Protein AF-A0A1X0RBM0-F1 (afdb_monomer_lite)

Sequence (137 aa):
ILSTGTIVDDKTLQLVHNFIYEHPVYFMILDPRGIIWNDYFTAAEINEIKTYNLKQLLNISETLQRYMDSYDKNWETVFSLYEYADNQRHSPVTDFDKKWVRKSMMNVSELFLHNQRSNLNDHSEGDLLHGIWRFIY

Radius of gyration: 19.53 Å; chains: 1; bounding box: 49×30×50 Å

Secondary structure (DSSP, 8-state):
--TTS--HHHHHHHHHHH-SS--GGGGT---TTSGGGGGTS-HHHHHHHHHTT---PPPPPHHHHHHHHTT-S--S-HHHHHHHHHT----TTTSHHHHHHHHHHHHHHHHHHT-TT--TTS--HHHHHHHHGGG--

Structure (mmCIF, N/CA/C/O backbone):
data_AF-A0A1X0RBM0-F1
#
_entry.id   AF-A0A1X0RBM0-F1
#
loop_
_atom_site.group_PDB
_atom_site.id
_atom_site.type_symbol
_atom_site.label_atom_id
_atom_site.label_alt_id
_atom_site.label_comp_id
_atom_site.label_asym_id
_atom_site.label_entity_id
_atom_site.label_seq_id
_atom_site.pdbx_PDB_ins_code
_atom_site.Cartn_x
_atom_site.Cartn_y
_atom_site.Cartn_z
_atom_site.occupancy
_atom_site.B_iso_or_equiv
_atom_site.auth_seq_id
_atom_site.auth_comp_id
_atom_site.auth_asym_id
_atom_site.auth_atom_id
_atom_site.pdbx_PDB_model_n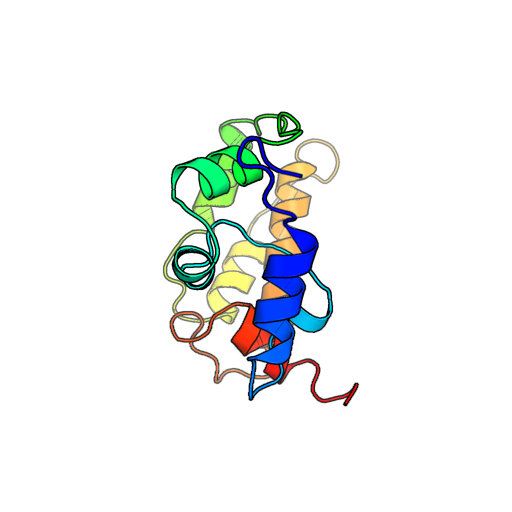um
ATOM 1 N N . ILE A 1 1 ? -7.013 -4.077 24.523 1.00 86.81 1 ILE A N 1
ATOM 2 C CA . ILE A 1 1 ? -7.908 -3.208 25.321 1.00 86.81 1 ILE A CA 1
ATOM 3 C C . ILE A 1 1 ? -7.311 -1.817 25.270 1.00 86.81 1 ILE A C 1
ATOM 5 O O . ILE A 1 1 ? -6.113 -1.704 25.501 1.00 86.81 1 ILE A O 1
ATOM 9 N N . LEU A 1 2 ? -8.103 -0.827 24.880 1.00 93.12 2 LEU A N 1
ATOM 10 C CA . LEU A 1 2 ? -7.692 0.573 24.804 1.00 93.12 2 LEU A CA 1
ATOM 11 C C . LEU A 1 2 ? -7.719 1.220 26.188 1.00 93.12 2 LEU A C 1
ATOM 13 O O . LEU A 1 2 ? -8.319 0.688 27.123 1.00 93.12 2 LEU A O 1
ATOM 17 N N . SER A 1 3 ? -7.124 2.399 26.305 1.00 92.19 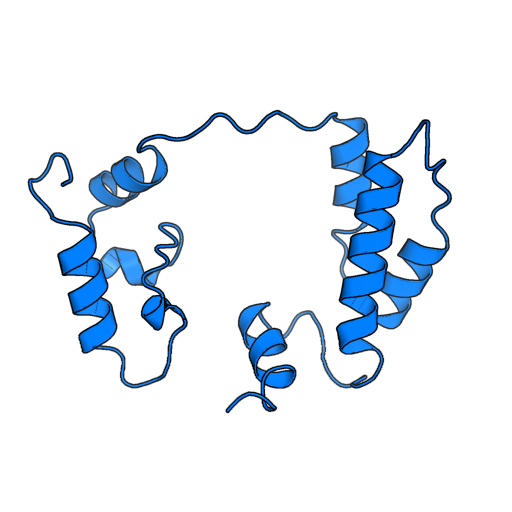3 SER A N 1
ATOM 18 C CA . SER A 1 3 ? -7.049 3.162 27.556 1.00 92.19 3 SER A CA 1
ATOM 19 C C . SER A 1 3 ? -8.429 3.563 28.098 1.00 92.19 3 SER A C 1
ATOM 21 O O . SER A 1 3 ? -8.592 3.789 29.294 1.00 92.19 3 SER A O 1
ATOM 23 N N . THR A 1 4 ? -9.444 3.597 27.233 1.00 92.00 4 THR A N 1
ATOM 24 C CA . THR A 1 4 ? -10.862 3.811 27.566 1.00 92.00 4 THR A CA 1
ATOM 25 C C . THR A 1 4 ? -11.558 2.575 28.150 1.00 92.00 4 THR A C 1
ATOM 27 O O . THR A 1 4 ? -12.698 2.668 28.596 1.00 92.00 4 THR A O 1
ATOM 30 N N . GLY A 1 5 ? -10.904 1.409 28.133 1.00 92.19 5 GLY A N 1
ATOM 31 C CA . GLY A 1 5 ? -11.505 0.110 28.446 1.00 92.19 5 GLY A CA 1
ATOM 32 C C . GLY A 1 5 ? -12.157 -0.579 27.241 1.00 92.19 5 GLY A C 1
ATOM 33 O O . GLY A 1 5 ? -12.591 -1.723 27.362 1.00 92.19 5 GLY A O 1
ATOM 34 N N . THR A 1 6 ? -12.195 0.067 26.069 1.00 93.25 6 THR A N 1
ATOM 35 C CA . THR A 1 6 ? -12.762 -0.513 24.844 1.00 93.25 6 THR A CA 1
ATOM 36 C C . THR A 1 6 ? -11.952 -1.725 24.369 1.00 93.25 6 THR A C 1
ATOM 38 O O . THR A 1 6 ? -10.719 -1.692 24.278 1.00 93.25 6 THR A O 1
ATOM 41 N N . ILE A 1 7 ? -12.647 -2.808 24.022 1.00 92.81 7 ILE A N 1
ATOM 42 C CA . ILE A 1 7 ? -12.062 -4.007 23.414 1.00 92.81 7 ILE A CA 1
ATOM 43 C C . ILE A 1 7 ? -12.186 -3.873 21.890 1.00 92.81 7 ILE A C 1
ATOM 45 O O . ILE A 1 7 ? -13.286 -3.832 21.347 1.00 92.81 7 ILE A O 1
ATOM 49 N N . VAL A 1 8 ? -11.044 -3.759 21.204 1.00 89.38 8 VAL A N 1
ATOM 50 C CA . VAL A 1 8 ? -10.973 -3.539 19.744 1.00 89.38 8 VAL A CA 1
ATOM 51 C C . VAL A 1 8 ? -11.622 -4.690 18.971 1.00 89.38 8 VAL A C 1
ATOM 53 O O . VAL A 1 8 ? -12.359 -4.447 18.015 1.00 89.38 8 VAL A O 1
ATOM 56 N N . ASP A 1 9 ? -11.404 -5.925 19.418 1.00 88.06 9 ASP A N 1
ATOM 57 C CA . ASP A 1 9 ? -11.962 -7.125 18.791 1.00 88.06 9 ASP A CA 1
ATOM 58 C C . ASP A 1 9 ? -13.493 -7.140 18.863 1.00 88.06 9 ASP A C 1
ATOM 60 O O . ASP A 1 9 ? -14.138 -7.411 17.855 1.00 88.06 9 ASP A O 1
ATOM 64 N N . ASP A 1 10 ? -14.090 -6.744 19.992 1.00 89.81 10 ASP A N 1
ATOM 65 C CA . ASP A 1 10 ? -15.551 -6.672 20.141 1.00 89.81 10 ASP A CA 1
ATOM 66 C C . ASP A 1 10 ? -16.166 -5.650 19.178 1.00 89.81 10 ASP A C 1
ATOM 68 O O . ASP A 1 10 ? -17.207 -5.899 18.571 1.00 89.81 10 ASP A O 1
ATOM 72 N N . LYS A 1 11 ? -15.505 -4.500 18.993 1.00 88.25 11 LYS A N 1
ATOM 73 C CA . LYS A 1 11 ? -15.930 -3.471 18.029 1.00 88.25 11 LYS A CA 1
ATOM 74 C C . LYS A 1 11 ? -15.777 -3.936 16.583 1.00 88.25 11 LYS A C 1
ATOM 76 O O . LYS A 1 11 ? -16.647 -3.665 15.758 1.00 88.25 11 LYS A O 1
ATOM 81 N N . THR A 1 12 ? -14.713 -4.675 16.292 1.00 85.12 12 THR A N 1
ATOM 82 C CA . THR A 1 12 ? -14.477 -5.282 14.976 1.00 85.12 12 THR A CA 1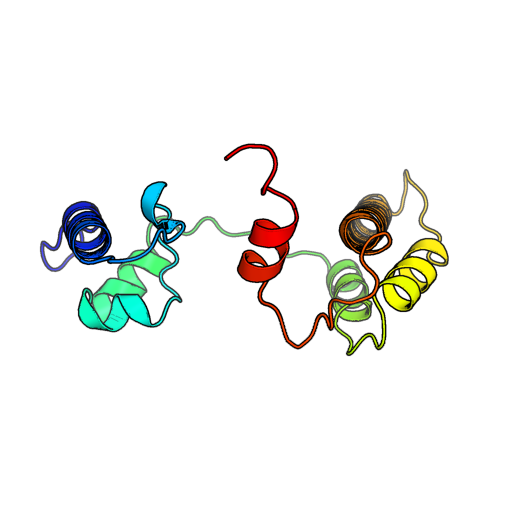
ATOM 83 C C . THR A 1 12 ? -15.530 -6.354 14.679 1.00 85.12 12 THR A C 1
ATOM 85 O O . THR A 1 12 ? -16.101 -6.375 13.593 1.00 85.12 12 THR A O 1
ATOM 88 N N . LEU A 1 13 ? -15.863 -7.191 15.664 1.00 84.44 13 LEU A N 1
ATOM 89 C CA . LEU A 1 13 ? -16.907 -8.209 15.571 1.00 84.44 13 LEU A CA 1
ATOM 90 C C . LEU A 1 13 ? -18.299 -7.585 15.401 1.00 84.44 13 LEU A C 1
ATOM 92 O O . LEU A 1 13 ? -19.084 -8.049 14.575 1.00 84.44 13 LEU A O 1
ATOM 96 N N . GLN A 1 14 ? -18.596 -6.508 16.135 1.00 86.19 14 GLN A N 1
ATOM 97 C CA . GLN A 1 14 ? -19.837 -5.750 15.980 1.00 86.19 14 GLN A CA 1
ATOM 98 C C . GLN A 1 14 ? -19.990 -5.230 14.546 1.00 86.19 14 GLN A C 1
ATOM 100 O O . GLN A 1 14 ? -21.069 -5.337 13.967 1.00 86.19 14 GLN A O 1
ATOM 105 N N . LEU A 1 15 ? -18.908 -4.709 13.960 1.00 82.38 15 LEU A N 1
ATOM 106 C CA . LEU A 1 15 ? -18.909 -4.270 12.573 1.00 82.38 15 LEU A CA 1
ATOM 107 C C . LEU A 1 15 ? -19.194 -5.437 11.612 1.00 82.38 15 LEU A C 1
ATOM 109 O O . LEU A 1 15 ? -20.072 -5.312 10.762 1.00 82.38 15 LEU A O 1
ATOM 113 N N . VAL A 1 16 ? -18.506 -6.574 11.769 1.00 78.25 16 VAL A N 1
ATOM 114 C CA . VAL A 1 16 ? -18.711 -7.777 10.935 1.00 78.25 16 VAL A CA 1
ATOM 115 C C . VAL A 1 16 ? -20.158 -8.268 10.998 1.00 78.25 16 VAL A C 1
ATOM 117 O O . VAL A 1 16 ? -20.738 -8.581 9.963 1.00 78.25 16 VAL A O 1
ATOM 120 N N . HIS A 1 17 ? -20.774 -8.286 12.182 1.00 79.31 17 HIS A N 1
ATOM 121 C CA . HIS A 1 17 ? -22.175 -8.694 12.333 1.00 79.31 17 HIS A CA 1
ATOM 122 C C . HIS A 1 17 ? -23.174 -7.763 11.638 1.00 79.31 17 HIS A C 1
ATOM 124 O O . HIS A 1 17 ? -24.265 -8.206 11.285 1.00 79.31 17 HIS A O 1
ATOM 130 N N . ASN A 1 18 ? -22.816 -6.493 11.445 1.00 77.38 18 ASN A N 1
ATOM 131 C CA . ASN A 1 18 ? -23.678 -5.497 10.814 1.00 77.38 18 ASN A CA 1
ATOM 132 C C . ASN A 1 18 ? -23.488 -5.411 9.289 1.00 77.38 18 ASN A C 1
ATOM 134 O O . ASN A 1 18 ? -24.247 -4.708 8.619 1.00 77.38 18 ASN A O 1
ATOM 138 N N . PHE A 1 19 ? -22.488 -6.096 8.726 1.00 70.94 19 PHE A N 1
ATOM 139 C CA . PHE A 1 19 ? -22.255 -6.103 7.286 1.00 70.94 19 PHE A CA 1
ATOM 140 C C . PHE A 1 19 ? -23.286 -6.974 6.558 1.00 70.94 19 PHE A C 1
ATOM 142 O O . PHE A 1 19 ? -23.461 -8.152 6.851 1.00 70.94 19 PHE A O 1
ATOM 149 N N . ILE A 1 20 ? -23.956 -6.378 5.568 1.00 63.97 20 ILE A N 1
ATOM 150 C CA . ILE A 1 20 ? -24.941 -7.052 4.700 1.00 63.97 20 ILE A CA 1
ATOM 151 C C . ILE A 1 20 ? -24.258 -7.656 3.451 1.00 63.97 20 ILE A C 1
ATOM 153 O O . ILE A 1 20 ? -24.832 -8.501 2.770 1.00 63.97 20 ILE A O 1
ATOM 157 N N . TYR A 1 21 ? -23.013 -7.255 3.173 1.00 59.84 21 TYR A N 1
ATOM 158 C CA . TYR A 1 21 ? -22.192 -7.713 2.050 1.00 59.84 21 TYR A CA 1
ATOM 159 C C . TYR A 1 21 ? -20.859 -8.269 2.560 1.00 59.84 21 TYR A C 1
ATOM 161 O O . TYR A 1 21 ? -20.363 -7.818 3.595 1.00 59.84 21 TYR A O 1
ATOM 169 N N . GLU A 1 22 ? -20.256 -9.208 1.827 1.00 54.03 22 GLU A N 1
ATOM 170 C CA . GLU A 1 22 ? -18.903 -9.695 2.115 1.00 54.03 22 GLU A CA 1
ATOM 171 C C . GLU A 1 22 ? -17.895 -8.540 2.024 1.00 54.03 22 GLU A C 1
ATOM 173 O O . GLU A 1 22 ? -17.544 -8.080 0.943 1.00 54.03 22 GLU A O 1
ATOM 178 N N . HIS A 1 23 ? -17.437 -8.045 3.173 1.00 51.47 23 HIS A N 1
ATOM 179 C CA . HIS A 1 23 ? -16.324 -7.105 3.266 1.00 51.47 23 HIS A CA 1
ATOM 180 C C . HIS A 1 23 ? -15.079 -7.881 3.717 1.00 51.47 23 HIS A C 1
ATOM 182 O O . HIS A 1 23 ? -15.205 -8.760 4.576 1.00 51.47 23 HIS A O 1
ATOM 188 N N . PRO A 1 24 ? -13.855 -7.543 3.266 1.00 50.59 24 PRO A N 1
ATOM 189 C CA . PRO A 1 24 ? -12.614 -8.179 3.734 1.00 50.59 24 PRO A CA 1
ATOM 190 C C . PRO A 1 24 ? -12.366 -8.120 5.263 1.00 50.59 24 PRO A C 1
ATOM 192 O O . PRO A 1 24 ? -11.376 -8.672 5.742 1.00 50.59 24 PRO A O 1
ATOM 195 N N . VAL A 1 25 ? -13.284 -7.538 6.056 1.00 49.44 25 VAL A N 1
ATOM 196 C CA . VAL A 1 25 ? -13.309 -7.670 7.527 1.00 49.44 25 VAL A CA 1
ATOM 197 C C . VAL A 1 25 ? -13.608 -9.110 7.975 1.00 49.44 25 VAL A C 1
ATOM 199 O O . VAL A 1 25 ? -13.397 -9.425 9.141 1.00 49.44 25 VAL A O 1
ATOM 202 N N . TYR A 1 26 ? -14.009 -10.025 7.083 1.00 49.41 26 TYR A N 1
ATOM 203 C CA . TYR A 1 26 ? -14.097 -11.455 7.422 1.00 49.41 26 TYR A CA 1
ATOM 204 C C . TYR A 1 26 ? -12.769 -12.039 7.940 1.00 49.41 26 TYR A C 1
ATOM 206 O O . TYR A 1 26 ? -12.786 -12.991 8.716 1.00 49.41 26 TYR A O 1
ATOM 214 N N . PHE A 1 27 ? -11.625 -11.434 7.596 1.00 52.97 27 PHE A N 1
ATOM 215 C CA . PHE A 1 27 ? -10.311 -11.808 8.133 1.00 52.97 27 PHE A CA 1
ATOM 216 C C . PHE A 1 27 ? -9.906 -11.042 9.407 1.00 52.97 27 PHE A C 1
ATOM 218 O O . PHE A 1 27 ? -8.772 -11.181 9.857 1.00 52.97 27 PHE A O 1
ATOM 225 N N . MET A 1 28 ? -10.797 -10.221 9.983 1.00 63.75 28 MET A N 1
ATOM 226 C CA . MET A 1 28 ? -10.526 -9.344 11.138 1.00 63.75 28 MET A CA 1
ATOM 227 C C . MET A 1 28 ? -9.301 -8.428 10.952 1.00 63.75 28 MET A C 1
ATOM 229 O O . MET A 1 28 ? -8.638 -8.043 11.914 1.00 63.75 28 MET A O 1
ATOM 233 N N . ILE A 1 29 ? -8.984 -8.058 9.707 1.00 67.81 29 ILE A N 1
ATOM 234 C CA . ILE A 1 29 ? -7.909 -7.107 9.420 1.00 67.81 29 ILE A CA 1
ATOM 235 C C . ILE A 1 29 ? -8.449 -5.690 9.649 1.00 67.81 29 ILE A C 1
ATOM 237 O O . ILE A 1 29 ? -9.307 -5.205 8.911 1.00 67.81 29 ILE A O 1
ATOM 241 N N . LEU A 1 30 ? -7.942 -5.034 10.691 1.00 75.81 30 LEU A N 1
ATOM 242 C CA . LEU A 1 30 ? -8.290 -3.668 11.075 1.00 75.81 30 LEU A CA 1
ATOM 243 C C . LEU A 1 30 ? -7.390 -2.659 10.339 1.00 75.81 30 LEU A C 1
ATOM 245 O O . LEU A 1 30 ? -6.215 -2.533 10.678 1.00 75.81 30 LEU A O 1
ATOM 249 N N . ASP A 1 31 ? -7.928 -1.897 9.379 1.00 81.38 31 ASP A N 1
ATOM 250 C CA . ASP A 1 31 ? -7.264 -0.675 8.886 1.00 81.38 31 ASP A CA 1
ATOM 251 C C . ASP A 1 31 ? -7.817 0.558 9.619 1.00 81.38 31 ASP A C 1
ATOM 253 O O . ASP A 1 31 ? -8.877 1.055 9.233 1.00 81.38 31 ASP A O 1
ATOM 257 N N . PRO A 1 32 ? -7.113 1.120 10.620 1.00 82.25 32 PRO A N 1
ATOM 258 C CA . PRO A 1 32 ? -7.599 2.247 11.420 1.00 82.25 32 PRO A CA 1
ATOM 259 C C . PRO A 1 32 ? -7.691 3.577 10.648 1.00 82.25 32 PRO A C 1
ATOM 261 O O . PRO A 1 32 ? -8.004 4.618 11.231 1.00 82.25 32 PRO A O 1
ATOM 264 N N . ARG A 1 33 ? -7.366 3.598 9.350 1.00 78.44 33 ARG A N 1
ATOM 265 C CA . ARG A 1 33 ? -7.575 4.752 8.461 1.00 78.44 33 ARG A CA 1
ATOM 266 C C . ARG A 1 33 ? -8.924 4.697 7.744 1.00 78.44 33 ARG A C 1
ATOM 268 O O . ARG A 1 33 ? -9.339 5.712 7.191 1.00 78.44 33 ARG A O 1
ATOM 275 N N . GLY A 1 34 ? -9.603 3.549 7.759 1.00 79.56 34 GLY A N 1
ATOM 276 C CA . GLY A 1 34 ? -10.931 3.402 7.175 1.00 79.56 34 GLY A CA 1
ATOM 277 C C . GLY A 1 34 ? -11.953 4.305 7.869 1.00 79.56 34 GLY A C 1
ATOM 278 O O . GLY A 1 34 ? -12.058 4.303 9.093 1.00 79.56 34 GLY A O 1
ATOM 279 N N . ILE A 1 35 ? -12.734 5.053 7.084 1.00 82.50 35 ILE A N 1
ATOM 280 C CA . ILE A 1 35 ? -13.743 6.004 7.593 1.00 82.50 35 ILE A CA 1
ATOM 281 C C . ILE A 1 35 ? -14.798 5.296 8.457 1.00 82.50 35 ILE A C 1
ATOM 283 O O . ILE A 1 35 ? -15.304 5.883 9.409 1.00 82.50 35 ILE A O 1
ATOM 287 N N . ILE A 1 36 ? -15.069 4.019 8.169 1.00 82.75 36 ILE A N 1
ATOM 288 C CA . ILE A 1 36 ? -16.034 3.179 8.886 1.00 82.75 36 ILE A CA 1
ATOM 289 C C . ILE A 1 36 ? -15.753 3.062 10.390 1.00 82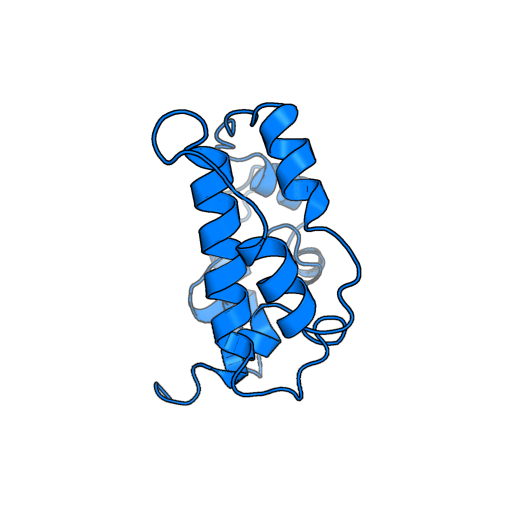.75 36 ILE A C 1
ATOM 291 O O . ILE A 1 36 ? -16.668 2.861 11.180 1.00 82.75 36 ILE A O 1
ATOM 295 N N . TRP A 1 37 ? -14.498 3.230 10.815 1.00 86.69 37 TRP A N 1
ATOM 296 C CA . TRP A 1 37 ? -14.114 3.120 12.222 1.00 86.69 37 TRP A CA 1
ATOM 297 C C . TRP A 1 37 ? -14.525 4.320 13.070 1.00 86.69 37 TRP A C 1
ATOM 299 O O . TRP A 1 37 ? -14.593 4.187 14.290 1.00 86.69 37 TRP A O 1
ATOM 309 N N . ASN A 1 38 ? -14.857 5.453 12.446 1.00 89.56 38 ASN A N 1
ATOM 310 C CA . ASN A 1 38 ? -15.326 6.646 13.154 1.00 89.56 38 ASN A CA 1
ATOM 311 C C . ASN A 1 38 ? -16.675 6.423 13.862 1.00 89.56 38 ASN A C 1
ATOM 313 O O . ASN A 1 38 ? -16.985 7.142 14.808 1.00 89.56 38 ASN A O 1
ATOM 317 N N . ASP A 1 39 ? -17.446 5.413 13.443 1.00 89.94 39 ASP A N 1
ATOM 318 C CA . ASP A 1 39 ? -18.718 5.040 14.074 1.00 89.94 39 ASP A CA 1
ATOM 319 C C . ASP A 1 39 ? -18.530 4.110 15.291 1.00 89.94 39 ASP A C 1
ATOM 321 O O . ASP A 1 39 ? -19.436 3.955 16.111 1.00 89.94 39 ASP A O 1
ATOM 325 N N . TYR A 1 40 ? -17.354 3.483 15.429 1.00 89.62 40 TYR A N 1
ATOM 326 C CA . TYR A 1 40 ? -17.075 2.460 16.449 1.00 89.62 40 TYR A CA 1
ATOM 327 C C . TYR A 1 40 ? -16.044 2.905 17.490 1.00 89.62 40 TYR A C 1
ATOM 329 O O . TYR A 1 40 ? -16.065 2.397 18.615 1.00 89.62 40 TYR A O 1
ATOM 337 N N . PHE A 1 41 ? -15.171 3.845 17.122 1.00 93.06 41 PHE A N 1
ATOM 338 C CA . PHE A 1 41 ? -14.075 4.346 17.939 1.00 93.06 41 PHE A CA 1
ATOM 339 C C . PHE A 1 41 ? -14.023 5.873 17.914 1.00 93.06 41 PHE A C 1
ATOM 341 O O . PHE A 1 41 ? -14.261 6.521 16.897 1.00 93.06 41 PHE A O 1
ATOM 348 N N . THR A 1 42 ? -13.636 6.461 19.040 1.00 94.50 42 THR A N 1
ATOM 349 C CA . THR A 1 42 ? -13.323 7.890 19.130 1.00 94.50 42 THR A CA 1
ATOM 350 C C . THR A 1 42 ? -12.006 8.219 18.419 1.00 94.50 42 THR A C 1
ATOM 352 O O . THR A 1 42 ? -11.141 7.364 18.236 1.00 94.50 42 THR A O 1
ATOM 355 N N . ALA A 1 43 ? -11.783 9.494 18.082 1.00 93.19 43 ALA A N 1
ATOM 356 C CA . ALA A 1 43 ? -10.523 9.932 17.471 1.00 93.19 43 ALA A CA 1
ATOM 357 C C . ALA A 1 43 ? -9.284 9.606 18.334 1.00 93.19 43 ALA A C 1
ATOM 359 O O . ALA A 1 43 ? -8.221 9.288 17.798 1.00 93.19 43 ALA A O 1
ATOM 360 N N . ALA A 1 44 ? -9.426 9.654 19.664 1.00 94.19 44 ALA A N 1
ATOM 361 C CA . ALA A 1 44 ? -8.364 9.291 20.600 1.00 94.19 44 ALA A CA 1
ATOM 362 C C . ALA A 1 44 ? -8.059 7.785 20.556 1.00 94.19 44 ALA A C 1
ATOM 364 O O . ALA A 1 44 ? -6.897 7.403 20.456 1.00 94.19 44 ALA A O 1
ATOM 365 N N . GLU A 1 45 ? -9.096 6.946 20.549 1.00 94.31 45 GLU A N 1
ATOM 366 C CA . GLU A 1 45 ? -8.975 5.489 20.419 1.00 94.31 45 GLU A CA 1
ATOM 367 C C . GLU A 1 45 ? -8.376 5.086 19.068 1.00 94.31 45 GLU A C 1
ATOM 369 O O . GLU A 1 45 ? -7.482 4.248 19.017 1.00 94.31 45 GLU A O 1
ATOM 374 N N . ILE A 1 46 ? -8.791 5.730 17.973 1.00 92.50 46 ILE A N 1
ATOM 375 C CA . ILE A 1 46 ? -8.200 5.518 16.644 1.00 92.50 46 ILE A CA 1
ATOM 376 C C . ILE A 1 46 ? -6.706 5.863 16.658 1.00 92.50 46 ILE A C 1
ATOM 378 O O . ILE A 1 46 ? -5.898 5.143 16.071 1.00 92.50 46 ILE A O 1
ATOM 382 N N . ASN A 1 47 ? -6.314 6.953 17.320 1.00 92.00 47 ASN A N 1
ATOM 383 C CA . ASN A 1 47 ? -4.906 7.321 17.440 1.00 92.00 47 ASN A CA 1
ATOM 384 C C . ASN A 1 47 ? -4.116 6.331 18.315 1.00 92.00 47 ASN A C 1
ATOM 386 O O . ASN A 1 47 ? -2.992 5.969 17.969 1.00 92.00 47 ASN A O 1
ATOM 390 N N . GLU A 1 48 ? -4.703 5.853 19.413 1.00 94.25 48 GLU A N 1
ATOM 391 C CA . GLU A 1 48 ? -4.119 4.797 20.247 1.00 94.25 48 GLU A CA 1
ATOM 392 C C . GLU A 1 48 ? -3.895 3.519 19.430 1.00 94.25 48 GLU A C 1
ATOM 394 O O . GLU A 1 48 ? -2.783 3.005 19.401 1.00 94.25 48 GLU A O 1
ATOM 399 N N . ILE A 1 49 ? -4.896 3.072 18.666 1.00 91.06 49 ILE A N 1
ATOM 400 C CA . ILE A 1 49 ? -4.785 1.915 17.767 1.00 91.06 49 ILE A CA 1
ATOM 401 C C . ILE A 1 49 ? -3.662 2.118 16.739 1.00 91.06 49 ILE A C 1
ATOM 403 O O . ILE A 1 49 ? -2.841 1.225 16.545 1.00 91.06 49 ILE A O 1
ATOM 407 N N . LYS A 1 50 ? -3.592 3.290 16.092 1.00 87.75 50 LYS A N 1
ATOM 408 C CA . LYS A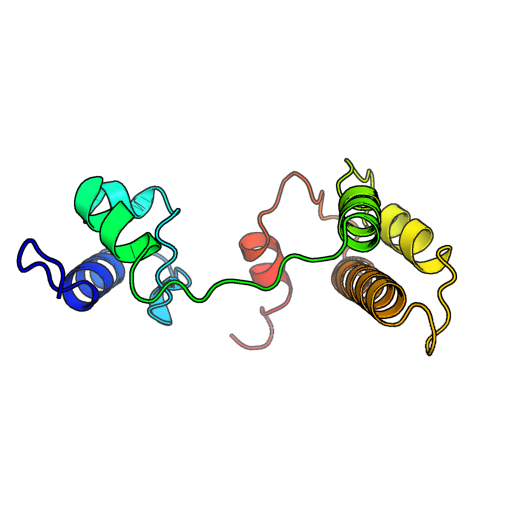 1 50 ? -2.565 3.602 1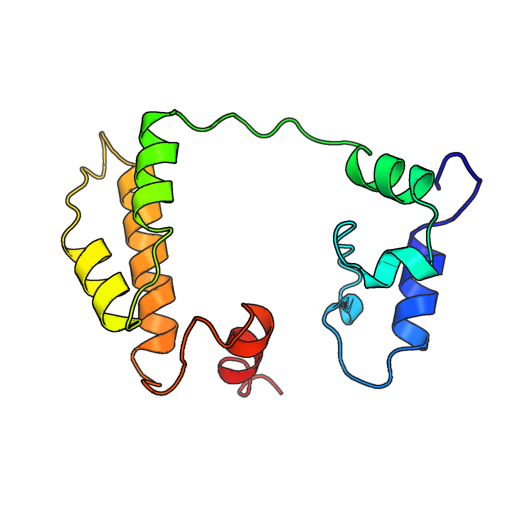5.077 1.00 87.75 50 LYS A CA 1
ATOM 409 C C . LYS A 1 50 ? -1.145 3.580 15.632 1.00 87.75 50 LYS A C 1
ATOM 411 O O . LYS A 1 50 ? -0.207 3.282 14.899 1.00 87.75 50 LYS A O 1
ATOM 416 N N . THR A 1 51 ? -0.982 3.956 16.895 1.00 88.69 51 THR A N 1
ATOM 417 C CA . THR A 1 51 ? 0.330 4.088 17.538 1.00 88.69 51 THR A CA 1
ATOM 418 C C . THR A 1 51 ? 0.706 2.864 18.374 1.00 88.69 51 THR A C 1
ATOM 420 O O . THR A 1 51 ? 1.871 2.715 18.751 1.00 88.69 51 THR A O 1
ATOM 423 N N . TYR A 1 52 ? -0.242 1.958 18.630 1.00 88.56 52 TYR A N 1
ATOM 424 C CA . TYR A 1 52 ? -0.030 0.769 19.444 1.00 88.56 52 TYR A CA 1
ATOM 425 C C . TYR A 1 52 ? 1.005 -0.166 18.812 1.00 88.56 52 TYR A C 1
ATOM 427 O O . TYR A 1 52 ? 0.821 -0.663 17.703 1.00 88.56 52 TYR A O 1
ATOM 435 N N . ASN A 1 53 ? 2.100 -0.425 19.536 1.00 84.50 53 ASN A N 1
ATOM 436 C CA . ASN A 1 53 ? 3.223 -1.247 19.071 1.00 84.50 53 ASN A CA 1
ATOM 437 C C . ASN A 1 53 ? 3.724 -0.865 17.670 1.00 84.50 53 ASN A C 1
ATOM 439 O O . ASN A 1 53 ? 4.164 -1.734 16.909 1.00 84.50 53 ASN A O 1
ATOM 443 N N . LEU A 1 54 ? 3.670 0.428 17.328 1.00 81.38 54 LEU A N 1
ATOM 444 C CA . LEU A 1 54 ? 4.130 0.908 16.036 1.00 81.38 54 LEU A CA 1
ATOM 445 C C . LEU A 1 54 ? 5.618 0.583 15.887 1.00 81.38 54 LEU A C 1
ATOM 447 O O . LEU A 1 54 ? 6.487 1.206 16.500 1.00 81.38 54 LEU A O 1
ATOM 451 N N . LYS A 1 55 ? 5.916 -0.430 15.073 1.00 81.06 55 LYS A N 1
ATOM 452 C CA . LYS A 1 55 ? 7.292 -0.750 14.719 1.00 81.06 55 LYS A CA 1
ATOM 453 C C . LYS A 1 55 ? 7.791 0.352 13.807 1.00 81.06 55 LYS A C 1
ATOM 455 O O . LYS A 1 55 ? 7.146 0.676 12.811 1.00 81.06 55 LYS A O 1
ATOM 460 N N . GLN A 1 56 ? 8.947 0.908 14.145 1.00 76.69 56 GLN A N 1
ATOM 461 C CA . GLN A 1 56 ? 9.605 1.862 13.273 1.00 76.69 56 GLN A CA 1
ATOM 462 C C . GLN A 1 56 ? 9.926 1.157 11.955 1.00 76.69 56 GLN A C 1
ATOM 464 O O . GLN A 1 56 ? 10.730 0.224 11.914 1.00 76.69 56 GLN A O 1
ATOM 469 N N . LEU A 1 57 ? 9.258 1.581 10.886 1.00 74.19 57 LEU A N 1
ATOM 470 C CA . LEU A 1 57 ? 9.638 1.175 9.545 1.00 74.19 57 LEU A CA 1
ATOM 471 C C . LEU A 1 57 ? 11.001 1.794 9.249 1.00 74.19 57 LEU A C 1
ATOM 473 O O . LEU A 1 57 ? 11.257 2.954 9.578 1.00 74.19 57 LEU A O 1
ATOM 477 N N . LEU A 1 58 ? 11.894 1.003 8.662 1.00 77.62 58 LEU A N 1
ATOM 478 C CA . LEU A 1 58 ? 13.162 1.530 8.185 1.00 77.62 58 LEU A CA 1
ATOM 479 C C . LEU A 1 58 ? 12.864 2.553 7.092 1.00 77.62 58 LEU A C 1
ATOM 481 O O . LEU A 1 58 ? 12.138 2.256 6.142 1.00 77.62 58 LEU A O 1
ATOM 485 N N . ASN A 1 59 ? 13.430 3.750 7.233 1.00 79.19 59 ASN A N 1
ATOM 486 C CA . ASN A 1 59 ? 13.349 4.747 6.180 1.00 79.19 59 ASN A CA 1
ATOM 487 C C . ASN A 1 59 ? 14.030 4.184 4.935 1.00 79.19 59 ASN A C 1
ATOM 489 O O . ASN A 1 59 ? 15.188 3.759 4.988 1.00 79.19 59 ASN A O 1
ATOM 493 N N . ILE A 1 60 ? 13.316 4.194 3.815 1.00 85.00 60 ILE A N 1
ATOM 494 C CA . ILE A 1 60 ? 13.936 3.885 2.535 1.00 85.00 60 ILE A CA 1
ATOM 495 C C . ILE A 1 60 ? 14.866 5.031 2.134 1.00 85.00 60 ILE A C 1
ATOM 497 O O . ILE A 1 60 ? 14.667 6.184 2.521 1.00 85.00 60 ILE A O 1
ATOM 501 N N . SER A 1 61 ? 15.915 4.717 1.373 1.00 89.75 61 SER A N 1
ATOM 502 C CA . SER A 1 61 ? 16.813 5.762 0.878 1.00 89.75 61 SER A CA 1
ATOM 503 C C . SER A 1 61 ? 16.044 6.751 -0.002 1.00 89.75 61 SER A C 1
ATOM 505 O O . SER A 1 61 ? 15.172 6.350 -0.770 1.00 89.75 61 SER A O 1
ATOM 507 N N . GLU A 1 62 ? 16.407 8.033 0.040 1.00 91.00 62 GLU A N 1
ATOM 508 C CA . GLU A 1 62 ? 15.794 9.071 -0.805 1.00 91.00 62 GLU A CA 1
ATOM 509 C C . GLU A 1 62 ? 15.871 8.711 -2.301 1.00 91.00 62 GLU A C 1
ATOM 511 O O . GLU A 1 62 ? 14.976 8.990 -3.094 1.00 91.00 62 GLU A O 1
ATOM 516 N N . THR A 1 63 ? 16.941 8.024 -2.703 1.00 91.62 63 THR A N 1
ATOM 517 C CA . THR A 1 63 ? 17.103 7.515 -4.068 1.00 91.62 63 THR A CA 1
ATOM 518 C C . THR A 1 63 ? 16.084 6.436 -4.416 1.00 91.62 63 THR A C 1
ATOM 520 O O . THR A 1 63 ? 15.596 6.426 -5.544 1.00 91.62 63 THR A O 1
ATOM 523 N N . LEU A 1 64 ? 15.758 5.542 -3.481 1.00 89.38 64 LEU A N 1
ATOM 524 C CA . LEU A 1 64 ? 14.716 4.539 -3.687 1.00 89.38 64 LEU A CA 1
ATOM 525 C C . LEU A 1 64 ? 13.323 5.175 -3.657 1.00 89.38 64 LEU A C 1
ATOM 527 O O . LEU A 1 64 ? 12.519 4.850 -4.523 1.00 89.38 64 LEU A O 1
ATOM 531 N N . GLN A 1 65 ? 13.073 6.118 -2.741 1.00 88.81 65 GLN A N 1
ATOM 532 C CA . GLN A 1 65 ? 11.811 6.861 -2.674 1.00 88.81 65 GLN A CA 1
ATOM 533 C C . GLN A 1 65 ? 11.528 7.580 -3.994 1.00 88.81 65 GLN A C 1
ATOM 535 O O . GLN A 1 65 ? 10.534 7.279 -4.636 1.00 88.81 65 GLN A O 1
ATOM 540 N N . ARG A 1 66 ? 12.461 8.404 -4.493 1.00 91.00 66 ARG A N 1
ATOM 541 C CA . ARG A 1 66 ? 12.303 9.090 -5.792 1.00 91.00 66 ARG A CA 1
ATOM 542 C C . ARG A 1 66 ? 12.074 8.127 -6.954 1.00 91.00 66 ARG A C 1
ATOM 544 O O . ARG A 1 66 ? 11.397 8.467 -7.918 1.00 91.00 66 ARG A O 1
ATOM 551 N N . TYR A 1 67 ? 12.680 6.941 -6.896 1.00 91.12 67 TYR A N 1
ATOM 552 C CA . TYR A 1 67 ? 12.460 5.920 -7.912 1.00 91.12 67 TYR A CA 1
ATOM 553 C C . TYR A 1 67 ? 11.055 5.314 -7.810 1.00 91.12 67 TYR A C 1
ATOM 555 O O . TYR A 1 67 ? 10.402 5.146 -8.833 1.00 91.12 67 TYR A O 1
ATOM 563 N N . MET A 1 68 ? 10.555 5.039 -6.605 1.00 87.75 68 MET A N 1
ATOM 564 C CA . MET A 1 68 ? 9.166 4.620 -6.401 1.00 87.75 68 MET A CA 1
ATOM 565 C C . MET A 1 68 ? 8.176 5.706 -6.835 1.00 87.75 68 MET A C 1
ATOM 567 O O . MET A 1 68 ? 7.261 5.407 -7.594 1.00 87.75 68 MET A O 1
ATOM 571 N N . ASP A 1 69 ? 8.420 6.964 -6.467 1.00 87.06 69 ASP A N 1
ATOM 572 C CA . ASP A 1 69 ? 7.588 8.114 -6.847 1.00 87.06 69 ASP A CA 1
ATOM 573 C C . ASP A 1 69 ? 7.534 8.306 -8.372 1.00 87.06 69 ASP A C 1
ATOM 575 O O . ASP A 1 69 ? 6.579 8.849 -8.915 1.00 87.06 69 ASP A O 1
ATOM 579 N N . SER A 1 70 ? 8.535 7.815 -9.113 1.00 87.50 70 SER A N 1
ATOM 580 C CA . SER A 1 70 ? 8.517 7.854 -10.578 1.00 87.50 70 SER A CA 1
ATOM 581 C C . SER A 1 70 ? 7.416 6.986 -11.208 1.00 87.50 70 SER A C 1
ATOM 583 O O . SER A 1 70 ? 7.067 7.216 -12.372 1.00 87.50 70 SER A O 1
ATOM 585 N N . TYR A 1 71 ? 6.864 6.033 -10.448 1.00 85.25 71 TYR A N 1
ATOM 586 C CA . TYR A 1 71 ? 5.698 5.229 -10.812 1.00 85.25 71 TYR A CA 1
ATOM 587 C C . TYR A 1 71 ? 4.373 5.863 -10.372 1.00 85.25 71 TYR A C 1
ATOM 589 O O . TYR A 1 71 ? 3.336 5.479 -10.907 1.00 85.25 71 TYR A O 1
ATOM 597 N N . ASP A 1 72 ? 4.393 6.830 -9.450 1.00 84.12 72 ASP A N 1
ATOM 598 C CA . ASP A 1 72 ? 3.200 7.531 -8.966 1.00 84.12 72 ASP A CA 1
ATOM 599 C C . ASP A 1 72 ? 2.795 8.636 -9.952 1.00 84.12 72 ASP A C 1
ATOM 601 O O . ASP A 1 72 ? 3.100 9.822 -9.809 1.00 84.12 72 ASP A O 1
ATOM 605 N N . LYS A 1 73 ? 2.199 8.200 -11.060 1.00 78.12 73 LYS A N 1
ATOM 606 C CA . LYS A 1 73 ? 1.751 9.038 -12.171 1.00 78.12 73 LYS A CA 1
ATOM 607 C C . LYS A 1 73 ? 0.389 8.555 -12.641 1.00 78.12 73 LYS A C 1
ATOM 609 O O . LYS A 1 73 ? 0.056 7.379 -12.515 1.00 78.12 73 LYS A O 1
ATOM 614 N N . ASN A 1 74 ? -0.350 9.448 -13.288 1.00 76.12 74 ASN A N 1
ATOM 615 C CA . ASN A 1 74 ? -1.571 9.078 -13.996 1.00 76.12 74 ASN A CA 1
ATOM 616 C C . ASN A 1 74 ? -1.204 8.309 -15.272 1.00 76.12 74 ASN A C 1
ATOM 618 O O . ASN A 1 74 ? -0.935 8.909 -16.313 1.00 76.12 74 ASN A O 1
ATOM 622 N N . TRP A 1 75 ? -1.159 6.981 -15.176 1.00 75.75 75 TRP A N 1
ATOM 623 C CA . TRP A 1 75 ? -0.958 6.097 -16.321 1.00 75.75 75 TRP A CA 1
ATOM 624 C C . TRP A 1 75 ? -2.252 5.984 -17.121 1.00 75.75 75 TRP A C 1
ATOM 626 O O . TRP A 1 75 ? -3.299 5.644 -16.575 1.00 75.75 75 TRP A O 1
ATOM 636 N N . GLU A 1 76 ? -2.181 6.246 -18.426 1.00 74.56 76 GLU A N 1
ATOM 637 C CA . GLU A 1 76 ? -3.339 6.126 -19.320 1.00 74.56 76 GLU A CA 1
ATOM 638 C C . GLU A 1 76 ? -3.791 4.666 -19.452 1.00 74.56 76 GLU A C 1
ATOM 640 O O . GLU A 1 76 ? -4.983 4.371 -19.501 1.00 74.56 76 GLU A O 1
ATOM 645 N N . THR A 1 77 ? -2.834 3.735 -19.477 1.00 77.00 77 THR A N 1
ATOM 646 C CA . THR A 1 77 ? -3.104 2.298 -19.560 1.00 77.00 77 THR A CA 1
ATOM 647 C C . THR A 1 77 ? -2.131 1.494 -18.706 1.00 77.00 77 THR A C 1
ATOM 649 O O . THR A 1 77 ? -0.973 1.873 -18.520 1.00 77.00 77 THR A O 1
ATOM 652 N N . VAL A 1 78 ? -2.561 0.310 -18.270 1.00 80.19 78 VAL A N 1
ATOM 653 C CA . VAL A 1 78 ? -1.687 -0.698 -17.644 1.00 80.19 78 VAL A CA 1
ATOM 654 C C . VAL A 1 78 ? -0.482 -1.029 -18.536 1.00 80.19 78 VAL A C 1
ATOM 656 O O . VAL A 1 78 ? 0.625 -1.231 -18.044 1.00 80.19 78 VAL A O 1
ATOM 659 N N . PHE A 1 79 ? -0.680 -1.059 -19.856 1.00 84.19 79 PHE A N 1
ATOM 660 C CA . PHE A 1 79 ? 0.394 -1.334 -20.807 1.00 84.19 79 PHE A CA 1
ATOM 661 C C . PHE A 1 79 ? 1.489 -0.259 -20.760 1.00 84.19 79 PHE A C 1
ATOM 663 O O . PHE A 1 79 ? 2.667 -0.595 -20.727 1.00 84.19 79 PHE A O 1
ATOM 670 N N . SER A 1 80 ? 1.118 1.021 -20.647 1.00 84.56 80 SER A N 1
ATOM 671 C CA . SER A 1 80 ? 2.095 2.112 -20.510 1.00 84.56 80 SER A CA 1
ATOM 672 C C . SER A 1 80 ? 2.927 2.022 -19.222 1.00 84.56 80 SER A C 1
ATOM 674 O O . SER A 1 80 ? 4.132 2.279 -19.248 1.00 84.56 80 SER A O 1
ATOM 676 N N . LEU A 1 81 ? 2.317 1.583 -18.112 1.00 86.19 81 LEU A N 1
ATOM 677 C CA . LEU A 1 81 ? 3.025 1.297 -16.862 1.00 86.19 81 LEU A CA 1
ATOM 678 C C . LEU A 1 81 ? 3.999 0.120 -17.034 1.00 86.19 81 LEU A C 1
ATOM 680 O O . LEU A 1 81 ? 5.153 0.206 -16.607 1.00 86.19 81 LEU A O 1
ATOM 684 N N . TYR A 1 82 ? 3.554 -0.956 -17.691 1.00 90.00 82 TYR A N 1
ATOM 685 C CA . TYR A 1 82 ? 4.394 -2.115 -17.986 1.00 90.00 82 TYR A CA 1
ATOM 686 C C . TYR A 1 82 ? 5.614 -1.732 -18.826 1.00 90.00 82 TYR A C 1
ATOM 688 O O . TYR A 1 82 ? 6.739 -2.044 -18.442 1.00 90.00 82 TYR A O 1
ATOM 696 N N . GLU A 1 83 ? 5.417 -1.013 -19.936 1.00 92.25 83 GLU A N 1
ATOM 697 C CA . GLU A 1 83 ? 6.514 -0.571 -20.801 1.00 92.25 83 GLU A CA 1
ATOM 698 C C . GLU A 1 83 ? 7.477 0.359 -20.064 1.00 92.25 83 GLU A C 1
ATOM 700 O O . GLU A 1 83 ? 8.696 0.246 -20.216 1.00 92.25 83 GLU A O 1
ATOM 705 N N . TYR A 1 84 ? 6.962 1.265 -19.230 1.00 91.69 84 TYR A N 1
ATOM 706 C CA . TYR A 1 84 ? 7.812 2.120 -18.412 1.00 91.69 84 TYR A CA 1
ATOM 707 C C . TYR A 1 84 ? 8.706 1.303 -17.476 1.00 91.69 84 TYR A C 1
ATOM 709 O O . TYR A 1 84 ? 9.911 1.565 -17.409 1.00 91.69 84 TYR A O 1
ATOM 717 N N . ALA A 1 85 ? 8.132 0.310 -16.789 1.00 91.94 85 ALA A N 1
ATOM 718 C CA . ALA A 1 85 ? 8.857 -0.578 -15.891 1.00 91.94 85 ALA A CA 1
ATOM 719 C C . ALA A 1 85 ? 9.875 -1.445 -16.652 1.00 91.94 85 ALA A C 1
ATOM 721 O O . ALA A 1 85 ? 11.038 -1.543 -16.248 1.00 91.94 85 ALA A O 1
ATOM 722 N N . ASP A 1 86 ? 9.484 -2.040 -17.780 1.00 93.94 86 ASP A N 1
ATOM 723 C CA . ASP A 1 86 ? 10.366 -2.910 -18.558 1.00 93.94 86 ASP A CA 1
ATOM 724 C C . ASP A 1 86 ? 11.596 -2.156 -19.087 1.00 93.94 86 ASP A C 1
ATOM 726 O O . ASP A 1 86 ? 12.717 -2.670 -19.023 1.00 93.94 86 ASP A O 1
ATOM 730 N N . ASN A 1 87 ? 11.420 -0.887 -19.465 1.00 95.00 87 ASN A N 1
ATOM 731 C CA . ASN A 1 87 ? 12.500 -0.014 -19.920 1.00 95.00 87 ASN A CA 1
ATOM 732 C C . ASN A 1 87 ? 13.501 0.392 -18.819 1.00 95.00 87 ASN A C 1
ATOM 734 O O . ASN A 1 87 ? 14.600 0.859 -19.137 1.00 95.00 87 ASN A O 1
ATOM 738 N N . GLN A 1 88 ? 13.185 0.199 -17.534 1.00 91.81 88 GLN A N 1
ATOM 739 C CA . GLN A 1 88 ? 14.134 0.476 -16.453 1.00 91.81 88 GLN A CA 1
ATOM 740 C C . GLN A 1 88 ? 15.210 -0.615 -16.379 1.00 91.81 88 GLN A C 1
ATOM 742 O O . GLN A 1 88 ? 14.916 -1.800 -16.232 1.00 91.81 88 GLN A O 1
ATOM 747 N N . ARG A 1 89 ? 16.492 -0.237 -16.420 1.00 89.88 89 ARG A N 1
ATOM 748 C CA . ARG A 1 89 ? 17.612 -1.182 -16.269 1.00 89.88 89 ARG A CA 1
ATOM 749 C C . ARG A 1 89 ? 18.287 -1.001 -14.917 1.00 89.88 89 ARG A C 1
ATOM 751 O O . ARG A 1 89 ? 18.930 0.013 -14.667 1.00 89.88 89 ARG A O 1
ATOM 758 N N . HIS A 1 90 ? 18.186 -2.026 -14.074 1.00 92.56 90 HIS A N 1
ATOM 759 C CA . HIS A 1 90 ? 18.827 -2.067 -12.761 1.00 92.56 90 HIS A CA 1
ATOM 760 C C . HIS A 1 90 ? 19.647 -3.338 -12.596 1.00 92.56 90 HIS A C 1
ATOM 762 O O . HIS A 1 90 ? 19.188 -4.442 -12.898 1.00 92.56 90 HIS A O 1
ATOM 768 N N . SER A 1 91 ? 20.873 -3.173 -12.105 1.00 89.38 91 SER A N 1
ATOM 769 C CA . SER A 1 91 ? 21.750 -4.291 -11.784 1.00 89.38 91 SER A CA 1
ATOM 770 C C . SER A 1 91 ? 21.149 -5.112 -10.641 1.00 89.38 91 SER A C 1
ATOM 772 O O . SER A 1 91 ? 20.778 -4.546 -9.611 1.00 89.38 91 SER A O 1
ATOM 774 N N . PRO A 1 92 ? 21.088 -6.448 -10.761 1.00 86.56 92 PRO A N 1
ATOM 775 C CA . PRO A 1 92 ? 20.547 -7.297 -9.707 1.00 86.56 92 PRO A CA 1
ATOM 776 C C . PRO A 1 92 ? 21.431 -7.357 -8.455 1.00 86.56 92 PRO A C 1
ATOM 778 O O . PRO A 1 92 ? 20.976 -7.886 -7.446 1.00 86.56 92 PRO A O 1
ATOM 781 N N . VAL A 1 93 ? 22.668 -6.857 -8.533 1.00 87.00 93 VAL A N 1
ATOM 782 C CA . VAL A 1 93 ? 23.648 -6.886 -7.439 1.00 87.00 93 VAL A CA 1
ATOM 783 C C . VAL A 1 93 ? 23.784 -5.513 -6.783 1.00 87.00 93 VAL A C 1
ATOM 785 O O . VAL A 1 93 ? 23.781 -5.424 -5.563 1.00 87.00 93 VAL A O 1
ATOM 788 N N . THR A 1 94 ? 23.883 -4.440 -7.574 1.00 90.19 94 THR A N 1
ATOM 789 C CA . THR A 1 94 ? 24.146 -3.085 -7.048 1.00 90.19 94 THR A CA 1
ATOM 790 C C . THR A 1 94 ? 22.882 -2.258 -6.839 1.00 90.19 94 THR A C 1
ATOM 792 O O . THR A 1 94 ? 22.875 -1.375 -5.992 1.00 90.19 94 THR A O 1
ATOM 795 N N . ASP A 1 95 ? 21.808 -2.544 -7.578 1.00 91.12 95 ASP A N 1
ATOM 796 C CA . ASP A 1 95 ? 20.529 -1.826 -7.517 1.00 91.12 95 ASP A CA 1
ATOM 797 C C . ASP A 1 95 ? 19.384 -2.798 -7.198 1.00 91.12 95 ASP A C 1
ATOM 799 O O . ASP A 1 95 ? 18.311 -2.747 -7.808 1.00 91.12 95 ASP A O 1
ATOM 803 N N . PHE A 1 96 ? 19.627 -3.718 -6.257 1.00 90.88 96 PHE A N 1
ATOM 804 C CA . PHE A 1 96 ? 18.692 -4.789 -5.909 1.00 90.88 96 PHE A CA 1
ATOM 805 C C . PHE A 1 96 ? 17.282 -4.261 -5.608 1.00 90.88 96 PHE A C 1
ATOM 807 O O . PHE A 1 96 ? 16.319 -4.750 -6.198 1.00 90.88 96 PHE A O 1
ATOM 814 N N . ASP A 1 97 ? 17.162 -3.221 -4.779 1.00 91.25 97 ASP A N 1
ATOM 815 C CA . ASP A 1 97 ? 15.862 -2.660 -4.391 1.00 91.25 97 ASP A CA 1
ATOM 816 C C . ASP A 1 97 ? 15.098 -2.091 -5.593 1.00 91.25 97 ASP A C 1
ATOM 818 O O . ASP A 1 97 ? 13.912 -2.363 -5.775 1.00 91.25 97 ASP A O 1
ATOM 822 N N . LYS A 1 98 ? 15.781 -1.362 -6.485 1.00 92.19 98 LYS A N 1
ATOM 823 C CA . LYS A 1 98 ? 15.156 -0.804 -7.696 1.00 92.19 98 LYS A CA 1
ATOM 824 C C . LYS A 1 98 ? 14.763 -1.896 -8.686 1.00 92.19 98 LYS A C 1
ATOM 826 O O . LYS A 1 98 ? 13.720 -1.804 -9.333 1.00 92.19 98 LYS A O 1
ATOM 831 N N . LYS A 1 99 ? 15.576 -2.953 -8.794 1.00 93.75 99 LYS A N 1
ATOM 832 C CA . LYS A 1 99 ? 15.253 -4.147 -9.587 1.00 93.75 99 LYS A CA 1
ATOM 833 C C . LYS A 1 99 ? 14.020 -4.855 -9.025 1.00 93.75 99 LYS A C 1
ATOM 835 O O . LYS A 1 99 ? 13.200 -5.342 -9.802 1.00 93.75 99 LYS A O 1
ATOM 840 N N . TRP A 1 100 ? 13.886 -4.907 -7.702 1.00 92.00 100 TRP A N 1
ATOM 841 C CA . TRP A 1 100 ? 12.718 -5.474 -7.044 1.00 92.00 100 TRP A CA 1
ATOM 842 C C . TRP A 1 100 ? 11.466 -4.636 -7.317 1.00 92.00 100 TRP A C 1
ATOM 844 O O . TRP A 1 100 ? 10.506 -5.177 -7.853 1.00 92.00 100 TRP A O 1
ATOM 854 N N . VAL A 1 101 ? 11.517 -3.317 -7.094 1.00 91.75 101 VAL A N 1
ATOM 855 C CA . VAL A 1 101 ? 10.414 -2.388 -7.411 1.00 91.75 101 VAL A CA 1
ATOM 856 C C . VAL A 1 101 ? 9.986 -2.506 -8.877 1.00 91.75 101 VAL A C 1
ATOM 858 O O . VAL A 1 101 ? 8.806 -2.707 -9.148 1.00 91.75 101 VAL A O 1
ATOM 861 N N . ARG A 1 102 ? 10.940 -2.477 -9.823 1.00 93.19 102 ARG A N 1
ATOM 862 C CA . ARG A 1 102 ? 10.672 -2.690 -11.257 1.00 93.19 102 ARG A CA 1
ATOM 863 C C . ARG A 1 102 ? 9.873 -3.970 -11.490 1.00 93.19 102 ARG A C 1
ATOM 865 O O . ARG A 1 102 ? 8.845 -3.950 -12.158 1.00 93.19 102 ARG A O 1
ATOM 872 N N . LYS A 1 103 ? 10.369 -5.094 -10.964 1.00 93.00 103 LYS A N 1
ATOM 873 C CA . LYS A 1 103 ? 9.758 -6.407 -11.183 1.00 93.00 103 LYS A CA 1
ATOM 874 C C . LYS A 1 103 ? 8.359 -6.478 -10.574 1.00 93.00 103 LYS A C 1
ATOM 876 O O . LYS A 1 103 ? 7.468 -7.040 -11.196 1.00 93.00 103 LYS A O 1
ATOM 881 N N . SER A 1 104 ? 8.160 -5.887 -9.400 1.00 91.06 104 SER A N 1
ATOM 882 C CA . SER A 1 104 ? 6.844 -5.796 -8.768 1.00 91.06 104 SER A CA 1
ATOM 883 C C . SER A 1 104 ? 5.857 -5.019 -9.642 1.00 91.06 104 SER A C 1
ATOM 885 O O . SER A 1 104 ? 4.762 -5.513 -9.883 1.00 91.06 104 SER A O 1
ATOM 887 N N . MET A 1 105 ? 6.259 -3.869 -10.194 1.00 88.56 105 MET A N 1
ATOM 888 C CA . MET A 1 105 ? 5.399 -3.071 -11.081 1.00 88.56 105 MET A CA 1
ATOM 889 C C . MET A 1 105 ? 5.062 -3.801 -12.387 1.00 88.56 105 MET A C 1
ATOM 891 O O . MET A 1 105 ? 3.911 -3.772 -12.824 1.00 88.56 105 MET A O 1
ATOM 895 N N . MET A 1 106 ? 6.029 -4.510 -12.982 1.00 89.88 106 MET A N 1
ATOM 896 C CA . MET A 1 106 ? 5.778 -5.362 -14.153 1.00 89.88 106 MET A CA 1
ATOM 897 C C . MET A 1 106 ? 4.763 -6.463 -13.834 1.00 89.88 106 MET A C 1
ATOM 899 O O . MET A 1 106 ? 3.761 -6.580 -14.530 1.00 89.88 106 MET A O 1
ATOM 903 N N . ASN A 1 107 ? 4.981 -7.212 -12.749 1.00 87.25 107 ASN A N 1
ATOM 904 C CA . ASN A 1 107 ? 4.094 -8.301 -12.341 1.00 87.25 107 ASN A CA 1
ATOM 905 C C . ASN A 1 107 ? 2.667 -7.806 -12.059 1.00 87.25 107 ASN A C 1
ATOM 907 O O . ASN A 1 107 ? 1.706 -8.442 -12.476 1.00 87.25 107 ASN A O 1
ATOM 911 N N . VAL A 1 108 ? 2.519 -6.676 -11.357 1.00 83.06 108 VAL A N 1
ATOM 912 C CA . VAL A 1 108 ? 1.203 -6.071 -11.095 1.00 83.06 108 VAL A CA 1
ATOM 913 C C . VAL A 1 108 ? 0.533 -5.679 -12.404 1.00 83.06 108 VAL A C 1
ATOM 915 O O . VAL A 1 108 ? -0.645 -5.960 -12.590 1.00 83.06 108 VAL A O 1
ATOM 918 N N . SER A 1 109 ? 1.279 -5.086 -13.335 1.00 84.19 109 SER A N 1
ATOM 919 C CA . SER A 1 109 ? 0.729 -4.714 -14.639 1.00 84.19 109 SER A CA 1
ATOM 920 C C . SER A 1 109 ? 0.244 -5.944 -15.412 1.00 84.19 109 SER A C 1
ATOM 922 O O . SER A 1 109 ? -0.864 -5.943 -15.942 1.00 84.19 109 SER A O 1
ATOM 924 N N . GLU A 1 110 ? 1.022 -7.030 -15.421 1.00 85.38 110 GLU A N 1
ATOM 925 C CA . GLU A 1 110 ? 0.673 -8.288 -16.097 1.00 85.38 110 GLU A CA 1
ATOM 926 C C . GLU A 1 110 ? -0.662 -8.883 -15.629 1.00 85.38 110 GLU A C 1
ATOM 928 O O . GLU A 1 110 ? -1.397 -9.426 -16.458 1.00 85.38 110 GLU A O 1
ATOM 933 N N . LEU A 1 111 ? -1.035 -8.705 -14.354 1.00 80.81 111 LEU A N 1
ATOM 934 C CA . LEU A 1 111 ? -2.343 -9.134 -13.837 1.00 80.81 111 LEU A CA 1
ATOM 935 C C . LEU A 1 111 ? -3.522 -8.500 -14.593 1.00 80.81 111 LEU A C 1
ATOM 937 O O . LEU A 1 111 ? -4.593 -9.102 -14.677 1.00 80.81 111 LEU A O 1
ATOM 941 N N . PHE A 1 112 ? -3.331 -7.312 -15.171 1.00 75.62 112 PHE A N 1
ATOM 942 C CA . PHE A 1 112 ? -4.385 -6.542 -15.836 1.00 75.62 112 PHE A CA 1
ATOM 943 C C . PHE A 1 112 ? -4.223 -6.456 -17.359 1.00 75.62 112 PHE A C 1
ATOM 945 O O . PHE A 1 112 ? -5.158 -6.042 -18.045 1.00 75.62 112 PHE A O 1
ATOM 952 N N . LEU A 1 113 ? -3.093 -6.904 -17.923 1.00 76.12 113 LEU A N 1
ATOM 953 C CA . LEU A 1 113 ? -2.851 -6.867 -19.375 1.00 76.12 113 LEU A CA 1
ATOM 954 C C . LEU A 1 113 ? -3.868 -7.695 -20.177 1.00 76.12 113 LEU A C 1
ATOM 956 O O . LEU A 1 113 ? -4.225 -7.322 -21.295 1.00 76.12 113 LEU A O 1
ATOM 960 N N . HIS A 1 114 ? -4.365 -8.797 -19.609 1.00 66.81 114 HIS A N 1
ATOM 961 C CA . HIS A 1 114 ? -5.328 -9.675 -20.282 1.00 66.81 114 HIS A CA 1
ATOM 962 C C . HIS A 1 114 ? -6.765 -9.129 -20.299 1.00 66.81 114 HIS A C 1
ATOM 964 O O . HIS A 1 114 ? -7.549 -9.521 -21.159 1.00 66.81 114 HIS A O 1
ATOM 970 N N . ASN A 1 115 ? -7.101 -8.189 -19.410 1.00 60.47 115 ASN A N 1
ATOM 971 C CA . ASN A 1 115 ? -8.421 -7.565 -19.312 1.00 60.47 115 ASN A CA 1
ATOM 972 C C . ASN A 1 115 ? -8.294 -6.045 -19.488 1.00 60.47 115 ASN A C 1
ATOM 974 O O . ASN A 1 115 ? -8.547 -5.287 -18.557 1.00 60.47 115 ASN A O 1
ATOM 978 N N . GLN A 1 116 ? -7.952 -5.609 -20.709 1.00 55.44 116 GLN A N 1
ATOM 979 C CA . GLN A 1 116 ? -7.721 -4.216 -21.158 1.00 55.44 116 GLN A CA 1
ATOM 980 C C . GLN A 1 116 ? -8.843 -3.185 -20.855 1.00 55.44 116 GLN A C 1
ATOM 982 O O . GLN A 1 116 ? -8.811 -2.071 -21.368 1.00 55.44 116 GLN A O 1
ATOM 987 N N . ARG A 1 117 ? -9.876 -3.542 -20.085 1.00 50.97 117 ARG A N 1
ATOM 988 C CA . ARG A 1 117 ? -11.049 -2.714 -19.779 1.00 50.97 117 ARG A CA 1
ATOM 989 C C . ARG A 1 117 ? -10.977 -1.975 -18.444 1.00 50.97 117 ARG A C 1
ATOM 991 O O . ARG A 1 117 ? -11.872 -1.182 -18.176 1.00 50.97 117 ARG A O 1
ATOM 998 N N . SER A 1 118 ? -9.967 -2.219 -17.616 1.00 52.94 118 SER A N 1
ATOM 999 C CA . SER A 1 118 ? -9.900 -1.598 -16.293 1.00 52.94 118 SER A CA 1
ATOM 1000 C C . SER A 1 118 ? -9.190 -0.248 -16.369 1.00 52.94 118 SER A C 1
ATOM 1002 O O . SER A 1 118 ? -7.965 -0.191 -16.474 1.00 52.94 118 SER A O 1
ATOM 1004 N N . ASN A 1 119 ? -9.953 0.845 -16.307 1.00 55.41 119 ASN A N 1
ATOM 1005 C CA . ASN A 1 119 ? -9.395 2.148 -15.958 1.00 55.41 119 ASN A CA 1
ATOM 1006 C C . ASN A 1 119 ? -8.884 2.050 -14.513 1.00 55.41 119 ASN A C 1
ATOM 1008 O O . ASN A 1 119 ? -9.673 1.864 -13.589 1.00 55.41 119 ASN A O 1
ATOM 1012 N N . LEU A 1 120 ? -7.566 2.135 -14.315 1.00 54.62 120 LEU A N 1
ATOM 1013 C CA . LEU A 1 120 ? -6.949 2.013 -12.987 1.00 54.62 120 LEU A CA 1
ATOM 1014 C C . LEU A 1 120 ? -7.381 3.133 -12.030 1.00 54.62 120 LEU A C 1
ATOM 1016 O O . LEU A 1 120 ? -7.254 2.977 -10.822 1.00 54.62 120 LEU A O 1
ATOM 1020 N N . ASN A 1 121 ? -7.905 4.242 -12.559 1.00 54.38 121 ASN A N 1
ATOM 1021 C CA . ASN A 1 121 ? -8.383 5.364 -11.754 1.00 54.38 121 ASN A CA 1
ATOM 1022 C C . ASN A 1 121 ? -9.806 5.155 -11.207 1.00 54.38 121 ASN A C 1
ATOM 1024 O O . ASN A 1 121 ? -10.203 5.872 -10.293 1.00 54.38 121 ASN A O 1
ATOM 1028 N N . ASP A 1 122 ? -10.560 4.187 -11.744 1.00 49.47 122 ASP A N 1
ATOM 1029 C CA . ASP A 1 122 ? -11.966 3.949 -11.379 1.00 49.47 122 ASP A CA 1
ATOM 1030 C C . ASP A 1 122 ? -12.145 2.762 -10.414 1.00 49.47 122 ASP A C 1
ATOM 1032 O O . ASP A 1 122 ? -13.269 2.438 -10.024 1.00 49.47 122 ASP A O 1
ATOM 1036 N N . HIS A 1 123 ? -11.054 2.092 -10.029 1.00 50.50 123 HIS A N 1
ATOM 1037 C CA . HIS A 1 123 ? -11.094 0.868 -9.234 1.00 50.50 123 HIS A CA 1
ATOM 1038 C C . HIS A 1 123 ? -10.097 0.927 -8.076 1.00 50.50 123 HIS A C 1
ATOM 1040 O O . HIS A 1 123 ? -8.910 1.176 -8.273 1.00 50.50 123 HIS A O 1
ATOM 1046 N N . SER A 1 124 ? -10.567 0.653 -6.859 1.00 48.69 124 SER A N 1
ATOM 1047 C CA . SER A 1 124 ? -9.679 0.383 -5.729 1.00 48.69 124 SER A CA 1
ATOM 1048 C C . SER A 1 124 ? -8.948 -0.955 -5.923 1.00 48.69 124 SER A C 1
ATOM 1050 O O . SER A 1 124 ? -9.399 -1.825 -6.671 1.00 48.69 124 SER A O 1
ATOM 1052 N N . GLU A 1 125 ? -7.830 -1.167 -5.219 1.00 43.75 125 GLU A N 1
ATOM 1053 C CA . GLU A 1 125 ? -7.119 -2.461 -5.207 1.00 43.75 125 GLU A CA 1
ATOM 1054 C C . GLU A 1 125 ? -8.067 -3.630 -4.860 1.00 43.75 125 GLU A C 1
ATOM 1056 O O . GLU A 1 125 ? -7.965 -4.713 -5.437 1.00 43.75 125 GLU A O 1
ATOM 1061 N N . GLY A 1 126 ? -9.058 -3.386 -3.993 1.00 46.72 126 GLY A N 1
ATOM 1062 C CA . GLY A 1 126 ? -10.115 -4.345 -3.662 1.00 46.72 126 GLY A CA 1
ATOM 1063 C C . GLY A 1 126 ? -11.058 -4.659 -4.831 1.00 46.72 126 GLY A C 1
ATOM 1064 O O . GLY A 1 126 ? -11.386 -5.825 -5.052 1.00 46.72 126 GLY A O 1
ATOM 1065 N N . ASP A 1 127 ? -11.436 -3.654 -5.625 1.00 50.88 127 ASP A N 1
ATOM 1066 C CA . ASP A 1 127 ? -12.296 -3.837 -6.806 1.00 50.88 127 ASP A CA 1
ATOM 1067 C C . ASP A 1 127 ? -11.595 -4.671 -7.888 1.00 50.88 127 ASP A C 1
ATOM 1069 O O . ASP A 1 127 ? -12.201 -5.523 -8.543 1.00 50.88 127 ASP A O 1
ATOM 1073 N N . LEU A 1 128 ? -10.286 -4.466 -8.037 1.00 53.44 128 LEU A N 1
ATOM 1074 C CA . LEU A 1 128 ? -9.443 -5.196 -8.979 1.00 53.44 128 LEU A CA 1
ATOM 1075 C C . LEU A 1 128 ? -9.192 -6.650 -8.544 1.00 53.44 128 LEU A C 1
ATOM 1077 O O . LEU A 1 128 ? -9.205 -7.558 -9.380 1.00 53.44 128 LEU A O 1
ATOM 1081 N N . LEU A 1 129 ? -9.026 -6.895 -7.240 1.00 46.62 129 LEU A N 1
ATOM 1082 C CA . LEU A 1 129 ? -8.869 -8.241 -6.683 1.00 46.62 129 LEU A CA 1
ATOM 1083 C C . LEU A 1 129 ? -10.148 -9.082 -6.836 1.00 46.62 129 LEU A C 1
ATOM 1085 O O . LEU A 1 129 ? -10.057 -10.259 -7.194 1.00 46.62 129 LEU A O 1
ATOM 1089 N N . HIS A 1 130 ? -11.339 -8.500 -6.671 1.00 46.69 130 HIS A N 1
ATOM 1090 C CA . HIS A 1 130 ? -12.599 -9.228 -6.880 1.00 46.69 130 HIS A CA 1
ATOM 1091 C C . HIS A 1 130 ? -12.780 -9.751 -8.316 1.00 46.69 130 HIS A C 1
ATOM 1093 O O . HIS A 1 130 ? -13.391 -10.803 -8.514 1.00 46.69 130 HIS A O 1
ATOM 1099 N N . GLY A 1 131 ? -12.220 -9.068 -9.320 1.00 45.78 131 GLY A N 1
ATOM 1100 C CA . GLY A 1 131 ? -12.248 -9.529 -10.712 1.00 45.78 131 GLY A CA 1
ATOM 1101 C C . GLY A 1 131 ? -11.353 -10.745 -10.987 1.00 45.78 131 GLY A C 1
ATOM 1102 O O . GLY A 1 131 ? -11.705 -11.589 -11.812 1.00 45.78 131 GLY A O 1
ATOM 1103 N N . ILE A 1 132 ? -10.216 -10.854 -10.290 1.00 43.81 132 ILE A N 1
ATOM 1104 C CA . ILE A 1 132 ? -9.198 -11.900 -10.501 1.00 43.81 132 ILE A CA 1
ATOM 1105 C C . ILE A 1 132 ? -9.518 -13.170 -9.695 1.00 43.81 132 ILE A C 1
ATOM 1107 O O . ILE A 1 132 ? -9.367 -14.282 -10.201 1.00 43.81 132 ILE A O 1
ATOM 1111 N N . TRP A 1 133 ? -10.016 -13.033 -8.464 1.00 39.09 133 TRP A N 1
ATOM 1112 C CA . TRP A 1 133 ? -10.244 -14.161 -7.546 1.00 39.09 133 TRP A CA 1
ATOM 1113 C C . TRP A 1 133 ? -11.608 -14.848 -7.690 1.00 39.09 133 TRP A C 1
ATOM 1115 O O . TRP A 1 133 ? -11.994 -15.655 -6.846 1.00 39.09 133 TRP A O 1
ATOM 1125 N N . ARG A 1 134 ? -12.321 -14.616 -8.797 1.00 37.34 134 ARG A N 1
ATOM 1126 C CA . ARG A 1 134 ? -13.604 -15.277 -9.091 1.00 37.34 134 ARG A CA 1
ATOM 1127 C C . ARG A 1 134 ? -13.505 -16.803 -9.255 1.00 37.34 134 ARG A C 1
ATOM 1129 O O . ARG A 1 134 ? -14.530 -17.461 -9.319 1.00 37.34 134 ARG A O 1
ATOM 1136 N N . PHE A 1 135 ? -12.295 -17.360 -9.349 1.00 32.84 135 PHE A N 1
ATOM 1137 C CA . PHE A 1 135 ? -12.053 -18.798 -9.531 1.00 32.84 135 PHE A CA 1
ATOM 1138 C C . PHE A 1 135 ? -11.915 -19.597 -8.224 1.00 32.84 135 PHE A C 1
ATOM 1140 O O . PHE A 1 135 ? -11.789 -20.818 -8.289 1.00 32.84 135 PHE A O 1
ATOM 1147 N N . ILE A 1 136 ? -11.920 -18.944 -7.055 1.00 32.91 136 ILE A N 1
ATOM 1148 C CA . ILE A 1 136 ? -11.877 -19.618 -5.737 1.00 32.91 136 ILE A CA 1
ATOM 1149 C C . ILE A 1 136 ? -13.194 -19.411 -4.954 1.00 32.91 136 ILE A C 1
ATOM 1151 O O . ILE A 1 136 ? -13.269 -19.708 -3.768 1.00 32.91 136 ILE A O 1
ATOM 1155 N N . TYR A 1 137 ? -14.254 -18.961 -5.630 1.00 30.88 137 TYR A N 1
ATOM 1156 C CA . TYR A 1 137 ? -15.620 -18.917 -5.100 1.00 30.88 137 TYR A CA 1
ATOM 1157 C C . TYR A 1 137 ? -16.559 -19.773 -5.947 1.00 30.88 137 TYR A C 1
ATOM 1159 O O . TYR A 1 137 ? -16.498 -19.651 -7.192 1.00 30.88 137 TYR A O 1
#

Foldseek 3Di:
DDPVPDDLQVLLVVVVVPDPDDDPSVVVDDDLVDPVCVVRDPPVRSVCVVPPVDDDDPDDDPVLVVLLVVLVDQDPFLVSQLVVLVPDDDDCPPRVSSVVSSVVSNVVSVLCPVPRPDNVVVDDPVRSVVVNPPPVD

pLDDT: mean 77.75, std 17.1, range [30.88, 95.0]

Organism: NCBI:txid86635